Protein AF-A0A3A3GDN5-F1 (afdb_monomer)

Foldseek 3Di:
DDDDDDPPDDPADDPPRQDDPVLVVVLVVQVVVQVVCVVPPPVQQDDPPPPPDAPDPDLDPQWDWDADPVQRHIFIERAQQPDDQDADPPQQDFNGSQKGQGRHDPHHDGDDRGNVSRNFWYFYADNRRITGIWGQDSNRDTDDPDDHDPPTDRPRPDD

Structure (mmCIF, N/CA/C/O backbone):
data_AF-A0A3A3GDN5-F1
#
_entry.id   AF-A0A3A3GDN5-F1
#
loop_
_atom_site.group_PDB
_atom_site.id
_atom_site.type_symbol
_atom_site.label_atom_id
_atom_site.label_alt_id
_atom_site.label_comp_id
_atom_site.label_asym_id
_atom_site.label_entity_id
_atom_site.label_seq_id
_atom_site.pdbx_PDB_ins_code
_atom_site.Cartn_x
_atom_site.Cartn_y
_atom_site.Cartn_z
_atom_site.occupancy
_atom_site.B_iso_or_equiv
_atom_site.auth_seq_id
_atom_site.auth_comp_id
_atom_site.auth_asym_id
_atom_site.auth_atom_id
_atom_site.pdbx_PDB_model_num
ATOM 1 N N . MET A 1 1 ? 32.727 -39.863 -16.054 1.00 42.06 1 MET A N 1
ATOM 2 C CA . MET A 1 1 ? 32.814 -38.633 -15.237 1.00 42.06 1 MET A CA 1
ATOM 3 C C . MET A 1 1 ? 31.834 -37.628 -15.819 1.00 42.06 1 MET A C 1
ATOM 5 O O . MET A 1 1 ? 31.995 -37.264 -16.975 1.00 42.06 1 MET A O 1
ATOM 9 N N . GLY A 1 2 ? 30.766 -37.285 -15.096 1.00 47.28 2 GLY A N 1
ATOM 10 C CA . GLY A 1 2 ? 29.756 -36.340 -15.580 1.00 47.28 2 GLY A CA 1
ATOM 11 C C . GLY A 1 2 ? 30.240 -34.901 -15.423 1.00 47.28 2 GLY A C 1
ATOM 12 O O . GLY A 1 2 ? 30.711 -34.528 -14.351 1.00 47.28 2 GLY A O 1
ATOM 13 N N . VAL A 1 3 ? 30.143 -34.102 -16.485 1.00 49.56 3 VAL A N 1
ATOM 14 C CA . VAL A 1 3 ? 30.440 -32.667 -16.440 1.00 49.56 3 VAL A CA 1
ATOM 15 C C . VAL A 1 3 ? 29.299 -31.977 -15.697 1.00 49.56 3 VAL A C 1
ATOM 17 O O . VAL A 1 3 ? 28.183 -31.884 -16.204 1.00 49.56 3 VAL A O 1
ATOM 20 N N . VAL A 1 4 ? 29.568 -31.503 -14.482 1.00 50.31 4 VAL A N 1
ATOM 21 C CA . VAL A 1 4 ? 28.654 -30.614 -13.760 1.00 50.31 4 VAL A CA 1
ATOM 22 C C . VAL A 1 4 ? 28.759 -29.241 -14.413 1.00 50.31 4 VAL A C 1
ATOM 24 O O . VAL A 1 4 ? 29.726 -28.515 -14.197 1.00 50.31 4 VAL A O 1
ATOM 27 N N . VAL A 1 5 ? 27.784 -28.891 -15.251 1.00 55.06 5 VAL A N 1
ATOM 28 C CA . VAL A 1 5 ? 27.669 -27.533 -15.789 1.00 55.06 5 VAL A CA 1
ATOM 29 C C . VAL A 1 5 ? 27.069 -26.656 -14.686 1.00 55.06 5 VAL A C 1
ATOM 31 O O . VAL A 1 5 ? 25.936 -26.909 -14.269 1.00 55.06 5 VAL A O 1
ATOM 34 N N . PRO A 1 6 ? 27.785 -25.641 -14.169 1.00 53.75 6 PRO A N 1
ATOM 35 C CA . PRO A 1 6 ? 27.228 -24.769 -13.150 1.00 53.75 6 PRO A CA 1
ATOM 36 C C . PRO A 1 6 ? 26.080 -23.962 -13.761 1.00 53.75 6 PRO A C 1
ATOM 38 O O . PRO A 1 6 ? 26.285 -23.140 -14.657 1.00 53.75 6 PRO A O 1
ATOM 41 N N . PHE A 1 7 ? 24.861 -24.178 -13.263 1.00 55.00 7 PHE A N 1
ATOM 42 C CA . PHE A 1 7 ? 23.742 -23.279 -13.522 1.00 55.00 7 PHE A CA 1
ATOM 43 C C . PHE A 1 7 ? 24.113 -21.896 -12.973 1.00 55.00 7 PHE A C 1
ATOM 45 O O . PHE A 1 7 ? 24.039 -21.649 -11.768 1.00 55.00 7 PHE A O 1
ATOM 52 N N . LYS A 1 8 ? 24.529 -20.976 -13.851 1.00 54.09 8 LYS A N 1
ATOM 53 C CA . LYS A 1 8 ? 24.641 -19.557 -13.502 1.00 54.09 8 LYS A CA 1
ATOM 54 C C . LYS A 1 8 ? 23.233 -19.066 -13.171 1.00 54.09 8 LYS A C 1
ATOM 56 O O . LYS A 1 8 ? 22.447 -18.795 -14.076 1.00 54.09 8 LYS A O 1
ATOM 61 N N . ARG A 1 9 ? 22.898 -18.966 -11.880 1.00 54.69 9 ARG A N 1
ATOM 62 C CA . ARG A 1 9 ? 21.689 -18.260 -11.437 1.00 54.69 9 ARG A CA 1
ATOM 63 C C . ARG A 1 9 ? 21.770 -16.839 -11.992 1.00 54.69 9 ARG A C 1
ATOM 65 O O . ARG A 1 9 ? 22.658 -16.083 -11.601 1.00 54.69 9 ARG A O 1
ATOM 72 N N . LYS A 1 10 ? 20.880 -16.484 -12.924 1.00 60.03 10 LYS A N 1
ATOM 73 C CA . LYS A 1 10 ? 20.713 -15.088 -13.339 1.00 60.03 10 LYS A CA 1
ATOM 74 C C . LYS A 1 10 ? 20.305 -14.306 -12.092 1.00 60.03 10 LYS A C 1
ATOM 76 O O . LYS A 1 10 ? 19.308 -14.639 -11.457 1.00 60.03 10 LYS A O 1
ATOM 81 N N . LYS A 1 11 ? 21.126 -13.331 -11.699 1.00 68.06 11 LYS A N 1
ATOM 82 C CA . LYS A 1 11 ? 20.816 -12.423 -10.594 1.00 68.06 11 LYS A CA 1
ATOM 83 C C . LYS A 1 11 ? 19.553 -11.650 -10.977 1.00 68.06 11 LYS A C 1
ATOM 85 O O . LYS A 1 11 ? 19.490 -11.135 -12.092 1.00 68.06 11 LYS A O 1
ATOM 90 N N . SER A 1 12 ? 18.560 -11.602 -10.091 1.00 69.94 12 SER A N 1
ATOM 91 C CA . SER A 1 12 ? 17.383 -10.758 -10.310 1.00 69.94 12 SER A CA 1
ATOM 92 C C . SER A 1 12 ? 17.827 -9.301 -10.477 1.00 69.94 12 SER A C 1
ATOM 94 O O . SER A 1 12 ? 18.725 -8.874 -9.739 1.00 69.94 12 SER A O 1
ATOM 96 N N . PRO A 1 13 ? 17.239 -8.554 -11.426 1.00 80.44 13 PRO A N 1
ATOM 97 C CA . PRO A 1 13 ? 17.585 -7.155 -11.629 1.00 80.44 13 PRO A CA 1
ATOM 98 C C . PRO A 1 13 ? 17.272 -6.347 -10.364 1.00 80.44 13 PRO A C 1
ATOM 100 O O . PRO A 1 13 ? 16.235 -6.531 -9.722 1.00 80.44 13 PRO A O 1
ATOM 103 N N . GLY A 1 14 ? 18.206 -5.484 -9.975 1.00 84.88 14 GLY A N 1
ATOM 104 C CA . GLY A 1 14 ? 18.027 -4.539 -8.882 1.00 84.88 14 GLY A CA 1
ATOM 105 C C . GLY A 1 14 ? 17.252 -3.299 -9.325 1.00 84.88 14 GLY A C 1
ATOM 106 O O . GLY A 1 14 ? 17.025 -3.070 -10.507 1.00 84.88 14 GLY A O 1
ATOM 107 N N . ILE A 1 15 ? 16.898 -2.439 -8.367 1.00 87.81 15 ILE A N 1
ATOM 108 C CA . ILE A 1 15 ? 16.152 -1.195 -8.633 1.00 87.81 15 ILE A CA 1
ATOM 109 C C . ILE A 1 15 ? 16.857 -0.290 -9.665 1.00 87.81 15 ILE A C 1
ATOM 111 O O . ILE A 1 15 ? 16.205 0.283 -10.533 1.00 87.81 15 ILE A O 1
ATOM 115 N N . ARG A 1 16 ? 18.197 -0.223 -9.624 1.00 89.69 16 ARG A N 1
ATOM 116 C CA . ARG A 1 16 ? 19.023 0.565 -10.558 1.00 89.69 16 ARG A CA 1
ATOM 117 C C . ARG A 1 16 ? 19.077 -0.011 -11.972 1.00 89.69 16 ARG A C 1
ATOM 119 O O . ARG A 1 16 ? 19.400 0.720 -12.897 1.00 89.69 16 ARG A O 1
ATOM 126 N N . ASP A 1 17 ? 18.756 -1.293 -12.130 1.00 88.81 17 ASP A N 1
ATOM 127 C CA . ASP A 1 17 ? 18.704 -1.950 -13.438 1.00 88.81 17 ASP A CA 1
ATOM 128 C C . ASP A 1 17 ? 17.351 -1.714 -14.136 1.00 88.81 17 ASP A C 1
ATOM 130 O O . ASP A 1 17 ? 17.214 -1.993 -15.325 1.00 88.81 17 ASP A O 1
ATOM 134 N N . LEU A 1 18 ? 16.339 -1.239 -13.396 1.00 88.50 18 LEU A N 1
ATOM 135 C CA . LEU A 1 18 ? 14.938 -1.227 -13.829 1.00 88.50 18 LEU A CA 1
ATOM 136 C C . LEU A 1 18 ? 14.332 0.166 -13.983 1.00 88.50 18 LEU A C 1
ATOM 138 O O . LEU A 1 18 ? 13.365 0.321 -14.728 1.00 88.50 18 LEU A O 1
ATOM 142 N N . PHE A 1 19 ? 14.858 1.162 -13.274 1.00 92.31 19 PHE A N 1
ATOM 143 C CA . PHE A 1 19 ? 14.264 2.494 -13.208 1.00 92.31 19 PHE A CA 1
ATOM 144 C C . PHE A 1 19 ? 15.302 3.575 -13.505 1.00 92.31 19 PHE A C 1
ATOM 146 O O . PHE A 1 19 ? 16.498 3.387 -13.290 1.00 92.31 19 PHE A O 1
ATOM 153 N N . ASP A 1 20 ? 14.840 4.716 -14.011 1.00 92.94 20 ASP A N 1
ATOM 154 C CA . ASP A 1 20 ? 15.687 5.884 -14.232 1.00 92.94 20 ASP A CA 1
ATOM 155 C C . ASP A 1 20 ? 16.123 6.527 -12.901 1.00 92.94 20 ASP A C 1
ATOM 157 O O . ASP A 1 20 ? 15.513 6.309 -11.850 1.00 92.94 20 ASP A O 1
ATOM 161 N N . GLY A 1 21 ? 17.176 7.349 -12.954 1.00 92.38 21 GLY A N 1
ATOM 162 C CA . GLY A 1 21 ? 17.733 8.006 -11.769 1.00 92.38 21 GLY A CA 1
ATOM 163 C C . GLY A 1 21 ? 16.712 8.844 -10.995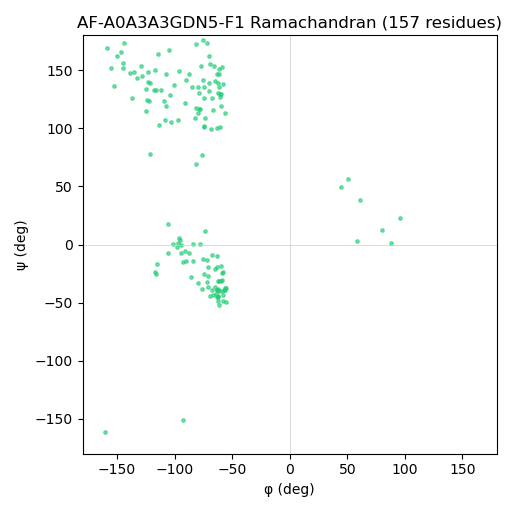 1.00 92.38 21 GLY A C 1
ATOM 164 O O . GLY A 1 21 ? 16.668 8.759 -9.775 1.00 92.38 21 GLY A O 1
ATOM 165 N N . ILE A 1 22 ? 15.816 9.560 -11.682 1.00 92.56 22 ILE A N 1
ATOM 166 C CA . ILE A 1 22 ? 14.818 10.427 -11.036 1.00 92.56 22 ILE A CA 1
ATOM 167 C C . ILE A 1 22 ? 13.810 9.584 -10.248 1.00 92.56 22 ILE A C 1
ATOM 169 O O . ILE A 1 22 ? 13.445 9.924 -9.121 1.00 92.56 22 ILE A O 1
ATOM 173 N N . SER A 1 23 ? 13.347 8.476 -10.828 1.00 92.00 23 SER A N 1
ATOM 174 C CA . SER A 1 23 ? 12.447 7.533 -10.155 1.00 92.00 23 SER A CA 1
ATOM 175 C C . SER A 1 23 ? 13.098 6.903 -8.922 1.00 92.00 23 SER A C 1
ATOM 177 O O . SER A 1 23 ? 12.438 6.718 -7.897 1.00 92.00 23 SER A O 1
ATOM 179 N N . ILE A 1 24 ? 14.392 6.595 -9.010 1.00 92.88 24 ILE A N 1
ATOM 180 C CA . ILE A 1 24 ? 15.169 6.031 -7.906 1.00 92.88 24 ILE A CA 1
ATOM 181 C C . ILE A 1 24 ? 15.369 7.060 -6.791 1.00 92.88 24 ILE A C 1
ATOM 183 O O . ILE A 1 24 ? 15.162 6.729 -5.624 1.00 92.88 24 ILE A O 1
ATOM 187 N N . ASP A 1 25 ? 15.705 8.300 -7.132 1.00 93.19 25 ASP A N 1
ATOM 188 C CA . ASP A 1 25 ? 15.903 9.372 -6.157 1.00 93.19 25 ASP A CA 1
ATOM 189 C C . ASP A 1 25 ? 14.608 9.655 -5.392 1.00 93.19 25 ASP A C 1
ATOM 191 O O . ASP A 1 25 ? 14.612 9.689 -4.164 1.00 93.19 25 ASP A O 1
ATOM 195 N N . LYS A 1 26 ? 13.469 9.739 -6.093 1.00 92.00 26 LYS A N 1
ATOM 196 C CA . LYS A 1 26 ? 12.146 9.874 -5.456 1.00 92.00 26 LYS A CA 1
ATOM 197 C C . LYS A 1 26 ? 11.828 8.712 -4.521 1.00 92.00 26 LYS A C 1
ATOM 199 O O . LYS A 1 26 ? 11.242 8.919 -3.461 1.00 92.00 26 LYS A O 1
ATOM 204 N N . TYR A 1 27 ? 12.187 7.491 -4.916 1.00 91.44 27 TYR A N 1
ATOM 205 C CA . TYR A 1 27 ? 12.029 6.319 -4.063 1.00 91.44 27 TYR A CA 1
ATOM 206 C C . TYR A 1 27 ? 12.857 6.461 -2.786 1.00 91.44 27 TYR A C 1
ATOM 208 O O . TYR A 1 27 ? 12.300 6.358 -1.700 1.00 91.44 27 TYR A O 1
ATOM 216 N N . TYR A 1 28 ? 14.153 6.756 -2.884 1.00 90.81 28 TYR A N 1
ATOM 217 C CA . TYR A 1 28 ? 14.992 6.898 -1.693 1.00 90.81 28 TYR A CA 1
ATOM 218 C C . TYR A 1 28 ? 14.559 8.066 -0.803 1.00 90.81 28 TYR A C 1
ATOM 220 O O . TYR A 1 28 ? 14.415 7.863 0.398 1.00 90.81 28 TYR A O 1
ATOM 228 N N . GLN A 1 29 ? 14.218 9.221 -1.378 1.00 90.31 29 GLN A N 1
ATOM 229 C CA . GLN A 1 29 ? 13.677 10.365 -0.634 1.00 90.31 29 GLN A CA 1
ATOM 230 C C . GLN A 1 29 ? 12.404 10.006 0.145 1.00 90.31 29 GLN A C 1
ATOM 232 O O . GLN A 1 29 ? 12.232 10.430 1.289 1.00 90.31 29 GLN A O 1
ATOM 237 N N . HIS A 1 30 ? 11.517 9.191 -0.438 1.00 88.44 30 HIS A N 1
ATOM 238 C CA . HIS A 1 30 ? 10.324 8.704 0.254 1.00 88.44 30 HIS A CA 1
ATOM 239 C C . HIS A 1 30 ? 10.669 7.840 1.473 1.00 88.44 30 HIS A C 1
ATOM 241 O O . HIS A 1 30 ? 9.999 7.934 2.495 1.00 88.44 30 HIS A O 1
ATOM 247 N N . PHE A 1 31 ? 11.699 6.996 1.399 1.00 85.69 31 PHE A N 1
ATOM 248 C CA . PHE A 1 31 ? 12.096 6.165 2.541 1.00 85.69 31 PHE A CA 1
ATOM 249 C C . PHE A 1 31 ? 12.927 6.930 3.576 1.00 85.69 31 PHE A C 1
ATOM 251 O O . PHE A 1 31 ? 12.773 6.679 4.765 1.00 85.69 31 PHE A O 1
ATOM 258 N N . GLU A 1 32 ? 13.753 7.890 3.163 1.00 86.25 32 GLU A N 1
ATOM 259 C CA . GLU A 1 32 ? 14.493 8.755 4.090 1.00 86.25 32 GLU A CA 1
ATOM 260 C C . GLU A 1 32 ? 13.543 9.588 4.952 1.00 86.25 32 GLU A C 1
ATOM 262 O O . GLU A 1 32 ? 13.632 9.560 6.178 1.00 86.25 32 GLU A O 1
ATOM 267 N N . SER A 1 33 ? 12.561 10.241 4.326 1.00 83.94 33 SER A N 1
ATOM 268 C CA . SER A 1 33 ? 11.523 10.987 5.050 1.00 83.94 33 SER A 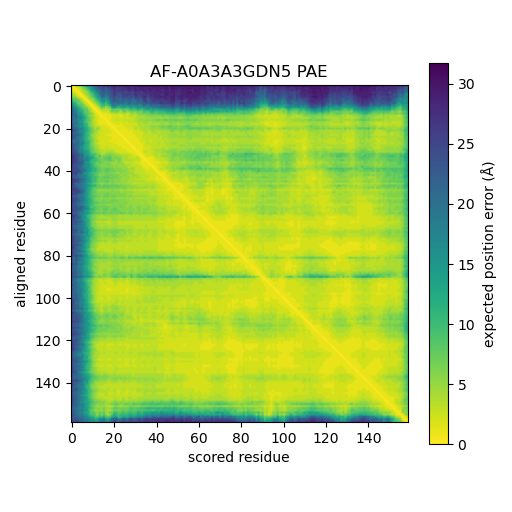CA 1
ATOM 269 C C . SER A 1 33 ? 10.625 10.080 5.904 1.00 83.94 33 SER A C 1
ATOM 271 O O . SER A 1 33 ? 9.986 10.540 6.849 1.00 83.94 33 SER A O 1
ATOM 273 N N . ALA A 1 34 ? 10.549 8.779 5.602 1.00 86.12 34 ALA A N 1
ATOM 274 C CA . ALA A 1 34 ? 9.746 7.857 6.397 1.00 86.12 34 ALA A CA 1
ATOM 275 C C . ALA A 1 34 ? 10.345 7.591 7.782 1.00 86.12 34 ALA A C 1
ATOM 277 O O . ALA A 1 34 ? 9.590 7.308 8.709 1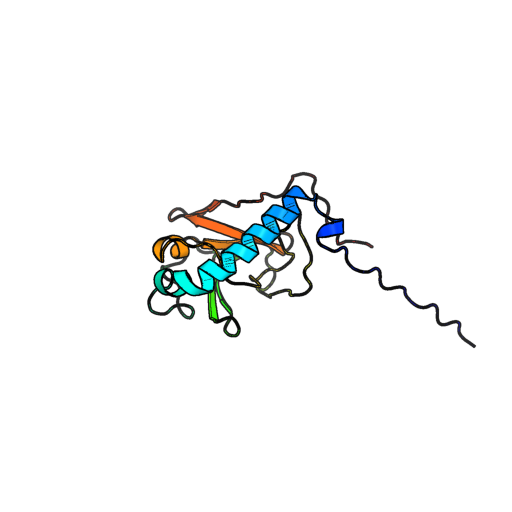.00 86.12 34 ALA A O 1
ATOM 278 N N . ASN A 1 35 ? 11.667 7.703 7.942 1.00 83.00 35 ASN A N 1
ATOM 279 C CA . ASN A 1 35 ? 12.301 7.589 9.257 1.00 83.00 35 ASN A CA 1
ATOM 280 C C . ASN A 1 35 ? 11.834 8.718 10.181 1.00 83.00 35 ASN A C 1
ATOM 282 O O . ASN A 1 35 ? 11.417 8.456 11.306 1.00 83.00 35 ASN A O 1
ATOM 286 N N . GLU A 1 36 ? 11.794 9.951 9.670 1.00 82.06 36 GLU A N 1
ATOM 287 C CA . GLU A 1 36 ? 11.269 11.101 10.411 1.00 82.06 36 GLU A CA 1
ATOM 288 C C . GLU A 1 36 ? 9.810 10.870 10.832 1.00 82.06 36 GLU A C 1
ATOM 290 O O . GLU A 1 36 ? 9.438 11.118 11.982 1.00 82.06 36 GLU A O 1
ATOM 295 N N . TRP A 1 37 ? 8.990 10.331 9.922 1.00 87.62 37 TRP A N 1
ATOM 296 C CA . TRP A 1 37 ? 7.606 9.966 10.219 1.00 87.62 37 TRP A CA 1
ATOM 297 C C . TRP A 1 37 ? 7.501 8.884 11.305 1.00 87.62 37 TRP A C 1
ATOM 299 O O . TRP A 1 37 ? 6.673 9.007 12.210 1.00 87.62 37 TRP A O 1
ATOM 309 N N . LEU A 1 38 ? 8.332 7.839 11.241 1.00 85.44 38 LEU A N 1
ATOM 310 C CA . LEU A 1 38 ? 8.336 6.751 12.222 1.00 85.44 38 LEU A CA 1
ATOM 311 C C . LEU A 1 38 ? 8.673 7.253 13.628 1.00 85.44 38 LEU A C 1
ATOM 313 O O . LEU A 1 38 ? 8.052 6.803 14.588 1.00 85.44 38 LEU A O 1
ATOM 317 N N . GLU A 1 39 ? 9.618 8.184 13.734 1.00 84.94 39 GLU A N 1
ATOM 318 C CA . GLU A 1 39 ? 10.086 8.732 15.008 1.00 84.94 39 GLU A CA 1
ATOM 319 C C . GLU A 1 39 ? 9.106 9.738 15.625 1.00 84.94 39 GLU A C 1
ATOM 321 O O . GLU A 1 39 ? 8.919 9.735 16.839 1.00 84.94 39 GLU A O 1
ATOM 326 N N . HIS A 1 40 ? 8.456 10.580 14.812 1.00 84.88 40 HIS A N 1
ATOM 327 C CA . HIS A 1 40 ? 7.722 11.746 15.329 1.00 84.88 40 HIS A CA 1
ATOM 328 C C . HIS A 1 40 ? 6.214 11.723 15.061 1.00 84.88 40 HIS A C 1
ATOM 330 O O . HIS A 1 40 ? 5.454 12.398 15.756 1.00 84.88 40 HIS A O 1
ATOM 336 N N . LYS A 1 41 ? 5.754 10.985 14.043 1.00 85.69 41 LYS A N 1
ATOM 337 C CA . LYS A 1 41 ? 4.354 11.014 13.585 1.00 85.69 41 LYS A CA 1
ATOM 338 C C . LYS A 1 41 ? 3.613 9.691 13.770 1.00 85.69 41 LYS A C 1
ATOM 340 O O . LYS A 1 41 ? 2.381 9.682 13.744 1.00 85.69 41 LYS A O 1
ATOM 345 N N . LYS A 1 42 ? 4.306 8.566 13.980 1.00 87.06 42 LYS A N 1
ATOM 346 C CA . LYS A 1 42 ? 3.640 7.260 14.107 1.00 87.06 42 LYS A CA 1
ATOM 347 C C . LYS A 1 42 ? 2.582 7.268 15.210 1.00 87.06 42 LYS A C 1
ATOM 349 O O . LYS A 1 42 ? 1.440 6.917 14.934 1.00 87.06 42 LYS A O 1
ATOM 354 N N . GLU A 1 43 ? 2.910 7.746 16.407 1.00 87.06 43 GLU A N 1
ATOM 355 C CA . GLU A 1 43 ? 1.979 7.747 17.545 1.00 87.06 43 GLU A CA 1
ATOM 356 C C . GLU A 1 43 ? 0.681 8.513 17.242 1.00 87.06 43 GLU A C 1
ATOM 358 O O . GLU A 1 43 ? -0.410 7.962 17.384 1.00 87.06 43 GLU A O 1
ATOM 363 N N . ILE A 1 44 ? 0.783 9.733 16.703 1.00 89.06 44 ILE A N 1
ATOM 364 C CA . ILE A 1 44 ? -0.377 10.588 16.384 1.00 89.06 44 ILE A CA 1
ATOM 365 C C . ILE A 1 44 ? -1.199 10.100 15.179 1.00 89.06 44 ILE A C 1
ATOM 367 O O . ILE A 1 44 ? -2.313 10.570 14.941 1.00 89.06 44 ILE A O 1
ATOM 371 N N . THR A 1 45 ? -0.664 9.158 14.399 1.00 90.12 45 THR A N 1
ATOM 372 C CA . THR A 1 45 ? -1.370 8.544 13.261 1.00 90.12 45 THR A CA 1
ATOM 373 C C . THR A 1 45 ? -1.996 7.200 13.608 1.00 90.12 45 THR A C 1
ATOM 375 O O . THR A 1 45 ? -2.638 6.588 12.751 1.00 90.12 45 THR A O 1
ATOM 378 N N . THR A 1 46 ? -1.810 6.712 14.835 1.00 91.00 46 THR A N 1
ATOM 379 C CA . THR A 1 46 ? -2.429 5.474 15.316 1.00 91.00 46 THR A CA 1
ATOM 380 C C . THR A 1 46 ? -3.702 5.763 16.103 1.00 91.00 46 THR A C 1
ATOM 382 O O . THR A 1 46 ? -3.854 6.810 16.724 1.00 91.00 46 THR A O 1
ATOM 385 N N . TYR A 1 47 ? -4.649 4.829 16.043 1.00 91.75 47 TYR A N 1
ATOM 386 C CA . TYR A 1 47 ? -5.903 4.876 16.791 1.00 91.75 47 TYR A CA 1
ATOM 387 C C . TYR A 1 47 ? -5.942 3.737 17.815 1.00 91.75 47 TYR A C 1
ATOM 389 O O . TYR A 1 47 ? -5.184 2.768 17.732 1.00 91.75 47 TYR A O 1
ATOM 397 N N . PHE A 1 48 ? -6.848 3.833 18.786 1.00 91.38 48 PHE A N 1
ATOM 398 C CA . PHE A 1 48 ? -6.986 2.823 19.832 1.00 91.38 48 PHE A CA 1
ATOM 399 C C . PHE A 1 48 ? -7.335 1.436 19.258 1.00 91.38 48 PHE A C 1
ATOM 401 O O . PHE A 1 48 ? -8.310 1.287 18.524 1.00 91.38 48 PHE A O 1
ATOM 408 N N . GLY A 1 49 ? -6.560 0.409 19.624 1.00 91.88 49 GLY A N 1
ATOM 409 C CA . GLY A 1 49 ? -6.730 -0.967 19.134 1.00 91.88 49 GLY A CA 1
ATOM 410 C C . GLY A 1 49 ? -5.977 -1.289 17.838 1.00 91.88 49 GLY A C 1
ATOM 411 O O . GLY A 1 49 ? -6.064 -2.416 17.349 1.00 91.88 49 GLY A O 1
ATOM 412 N N . TYR A 1 50 ? -5.231 -0.332 17.283 1.00 92.81 50 TYR A N 1
ATOM 413 C CA . TYR A 1 50 ? -4.278 -0.589 16.208 1.00 92.81 50 TYR A CA 1
ATOM 414 C C . TYR A 1 50 ? -3.063 -1.385 16.730 1.00 92.81 50 TYR A C 1
ATOM 416 O O . TYR A 1 50 ? -2.567 -1.056 17.808 1.00 92.81 50 TYR A O 1
ATOM 424 N N . PRO A 1 51 ? -2.540 -2.383 15.987 1.00 95.38 51 PRO A N 1
ATOM 425 C CA . PRO A 1 51 ? -2.964 -2.843 14.657 1.00 95.38 51 PRO A CA 1
ATOM 426 C C . PRO A 1 51 ? -4.007 -3.968 14.650 1.00 95.38 51 PRO A C 1
ATOM 428 O O . PRO A 1 51 ? -4.480 -4.354 13.584 1.00 95.38 51 PRO A O 1
ATOM 431 N N . GLU A 1 52 ? -4.368 -4.513 15.809 1.00 96.06 52 GLU A N 1
ATOM 432 C CA . GLU A 1 52 ? -5.182 -5.731 15.924 1.00 96.06 52 GLU A CA 1
ATOM 433 C C . GLU A 1 52 ? -6.583 -5.595 15.315 1.00 96.06 52 GLU A C 1
ATOM 435 O O . GLU A 1 52 ? -7.144 -6.575 14.821 1.00 96.06 52 GLU A O 1
ATOM 440 N N . LYS A 1 53 ? -7.157 -4.386 15.342 1.00 95.38 53 LYS A N 1
ATOM 441 C CA . LYS A 1 53 ? -8.523 -4.120 14.878 1.00 95.38 53 LYS A CA 1
ATOM 442 C C . LYS A 1 53 ? -8.549 -3.052 13.785 1.00 95.38 53 LYS A C 1
ATOM 444 O O . LYS A 1 53 ? -7.842 -2.047 13.908 1.00 95.38 53 LYS A O 1
ATOM 449 N N . PRO A 1 54 ? -9.389 -3.213 12.746 1.00 95.38 54 PRO A N 1
ATOM 450 C CA . PRO A 1 54 ? -9.598 -2.162 11.762 1.00 95.38 54 PRO A CA 1
ATOM 451 C C . PRO A 1 54 ? -10.284 -0.943 12.403 1.00 95.38 54 PRO A C 1
ATOM 453 O O . PRO A 1 54 ? -11.035 -1.103 13.370 1.00 95.38 54 PRO A O 1
ATOM 456 N N . PRO A 1 55 ? -10.083 0.270 11.859 1.00 92.94 55 PRO A N 1
ATOM 457 C CA . PRO A 1 55 ? -10.661 1.485 12.434 1.00 92.94 55 PRO A CA 1
ATOM 458 C C . PRO A 1 55 ? -12.164 1.614 12.159 1.00 92.94 55 PRO A C 1
ATOM 460 O O . PRO A 1 55 ? -12.878 2.294 12.890 1.00 92.94 55 PRO A O 1
ATOM 463 N N . ILE A 1 56 ? -12.639 0.982 11.085 1.00 93.00 56 ILE A N 1
ATOM 464 C CA . ILE A 1 56 ? -14.024 1.018 10.609 1.00 93.00 56 ILE A CA 1
ATOM 465 C C . ILE A 1 56 ? -14.410 -0.345 10.024 1.00 93.00 56 ILE A C 1
ATOM 467 O O . ILE A 1 56 ? -13.562 -1.218 9.855 1.00 93.00 56 ILE A O 1
ATOM 471 N N . ALA A 1 57 ? -15.684 -0.529 9.675 1.00 94.62 57 ALA A N 1
ATOM 472 C CA . ALA A 1 57 ? -16.094 -1.622 8.794 1.00 94.62 57 ALA A CA 1
ATOM 473 C C . ALA A 1 57 ? -15.411 -1.487 7.415 1.00 94.62 57 ALA A C 1
ATOM 475 O O . ALA A 1 57 ? -15.121 -0.366 6.992 1.00 94.62 57 ALA A O 1
ATOM 476 N N . PRO A 1 58 ? -15.157 -2.592 6.693 1.00 94.12 58 PRO A N 1
ATOM 477 C CA . PRO A 1 58 ? -14.455 -2.524 5.418 1.00 94.12 58 PRO A CA 1
ATOM 478 C C . PRO A 1 58 ? -15.229 -1.652 4.409 1.00 94.12 58 PRO A C 1
ATOM 480 O O . PRO A 1 58 ? -16.416 -1.911 4.186 1.00 94.12 58 PRO A O 1
ATOM 483 N N . PRO A 1 59 ? -14.582 -0.666 3.750 1.00 92.69 59 PRO A N 1
ATOM 484 C CA . PRO A 1 59 ? -15.236 0.169 2.736 1.00 92.69 59 PRO A CA 1
ATOM 485 C C . PRO A 1 59 ? -15.820 -0.628 1.560 1.00 92.69 59 PRO A C 1
ATOM 487 O O . PRO A 1 59 ? -16.750 -0.182 0.890 1.00 92.69 59 PRO A O 1
ATOM 490 N N . ARG A 1 60 ? -15.292 -1.834 1.312 1.00 94.06 60 ARG A N 1
ATOM 491 C CA . ARG A 1 60 ? -15.810 -2.800 0.338 1.00 94.06 60 ARG A CA 1
ATOM 492 C C . ARG A 1 60 ? -15.849 -4.203 0.932 1.00 94.06 60 ARG A C 1
ATOM 494 O O . ARG A 1 60 ? -14.965 -4.588 1.685 1.00 94.06 60 ARG A O 1
ATOM 501 N N . LYS A 1 61 ? -16.816 -5.019 0.506 1.00 94.94 61 LYS A N 1
ATOM 502 C CA . LYS A 1 61 ? -16.998 -6.401 1.000 1.00 94.94 61 LYS A CA 1
ATOM 503 C C . LYS A 1 61 ? -15.835 -7.353 0.688 1.00 94.94 61 LYS A C 1
ATOM 505 O O . LYS A 1 61 ? -15.741 -8.402 1.308 1.00 94.94 61 LYS A O 1
ATOM 510 N N . ASP A 1 62 ? -14.998 -7.020 -0.289 1.00 95.19 62 ASP A N 1
ATOM 511 C CA . ASP A 1 62 ? -13.853 -7.818 -0.737 1.00 95.19 62 ASP A CA 1
ATOM 512 C C . ASP A 1 62 ? -12.518 -7.393 -0.099 1.00 95.19 62 ASP A C 1
ATOM 514 O O . ASP A 1 62 ? -11.463 -7.925 -0.452 1.00 95.19 62 ASP A O 1
ATOM 518 N N . MET A 1 63 ? -12.550 -6.449 0.846 1.00 96.38 63 MET A N 1
ATOM 519 C CA . MET A 1 63 ? -11.370 -6.016 1.591 1.00 96.38 63 MET A CA 1
ATOM 520 C C . MET A 1 63 ? -11.178 -6.843 2.860 1.00 96.38 63 MET A C 1
ATOM 522 O O . MET A 1 63 ? -12.133 -7.174 3.558 1.00 96.38 63 MET A O 1
ATOM 526 N N . ASN A 1 64 ? -9.919 -7.140 3.175 1.00 96.12 64 ASN A N 1
ATOM 527 C CA . ASN A 1 64 ? -9.533 -7.900 4.361 1.00 96.12 64 ASN A CA 1
ATOM 528 C C . ASN A 1 64 ? -8.587 -7.070 5.225 1.00 96.12 64 ASN A C 1
ATOM 530 O O . ASN A 1 64 ? -7.705 -6.399 4.692 1.00 96.12 64 ASN A O 1
ATOM 534 N N . TRP A 1 65 ? -8.760 -7.111 6.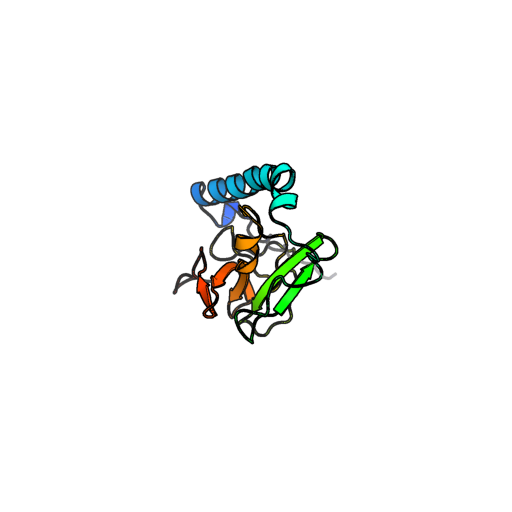545 1.00 97.06 65 TRP A N 1
ATOM 535 C CA . TRP A 1 65 ? -7.815 -6.487 7.468 1.00 97.06 65 TRP A CA 1
ATOM 536 C C . TRP A 1 65 ? -6.601 -7.403 7.619 1.00 97.06 65 TRP A C 1
ATOM 538 O O . TRP A 1 65 ? -6.736 -8.546 8.055 1.00 97.06 65 TRP A O 1
ATOM 548 N N . TYR A 1 66 ? -5.432 -6.923 7.208 1.00 97.25 66 TYR A N 1
ATOM 549 C CA . TYR A 1 66 ? -4.162 -7.624 7.359 1.00 97.25 66 TYR A CA 1
ATOM 550 C C . TYR A 1 66 ? -3.402 -7.047 8.545 1.00 97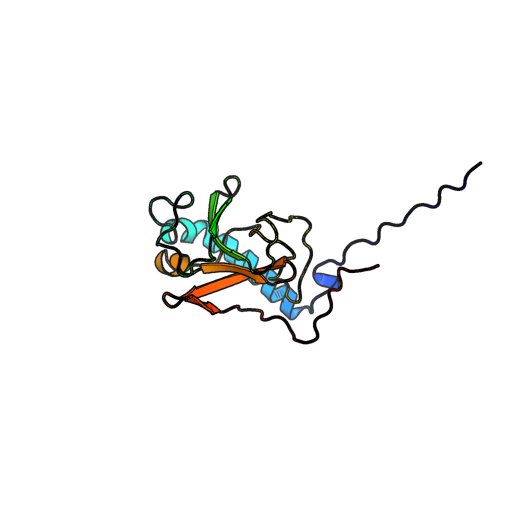.25 66 TYR A C 1
ATOM 552 O O . TYR A 1 66 ? -3.328 -5.828 8.684 1.00 97.25 66 TYR A O 1
ATOM 560 N N . VAL A 1 67 ? -2.808 -7.924 9.353 1.00 96.94 67 VAL A N 1
ATOM 561 C CA . VAL A 1 67 ? -1.956 -7.558 10.486 1.00 96.94 67 VAL A CA 1
ATOM 562 C C . VAL A 1 67 ? -0.598 -8.224 10.310 1.00 96.94 67 VAL A C 1
ATOM 564 O O . VAL A 1 67 ? -0.519 -9.446 10.186 1.00 96.94 67 VAL A O 1
ATOM 567 N N . ASP A 1 68 ? 0.462 -7.422 10.320 1.00 95.19 68 ASP A N 1
ATOM 568 C CA . ASP A 1 68 ? 1.836 -7.894 10.477 1.00 95.19 68 ASP A CA 1
ATOM 569 C C . ASP A 1 68 ? 2.221 -7.735 11.950 1.00 95.19 68 ASP A C 1
ATOM 571 O O . ASP A 1 68 ? 2.408 -6.620 12.445 1.00 95.19 68 ASP A O 1
ATOM 575 N N . VAL A 1 69 ? 2.296 -8.862 12.657 1.00 92.69 69 VAL A N 1
ATOM 576 C CA . VAL A 1 69 ? 2.616 -8.895 14.090 1.00 92.69 69 VAL A CA 1
ATOM 577 C C . VAL A 1 69 ? 4.085 -8.548 14.334 1.00 92.69 69 VAL A C 1
ATOM 579 O O . VAL A 1 69 ? 4.391 -7.858 15.301 1.00 92.69 69 VAL A O 1
ATOM 582 N N . GLU A 1 70 ? 4.993 -8.972 13.451 1.00 90.88 70 GLU A N 1
ATOM 583 C CA . GLU A 1 70 ? 6.434 -8.734 13.611 1.00 90.88 70 GLU A CA 1
ATOM 584 C C . GLU A 1 70 ? 6.770 -7.248 13.475 1.00 90.88 70 GLU A C 1
ATOM 586 O O . GLU A 1 70 ? 7.596 -6.716 14.214 1.00 90.88 70 GLU A O 1
ATOM 591 N N . ARG A 1 71 ? 6.110 -6.567 12.534 1.00 90.00 71 ARG A N 1
ATOM 592 C CA . ARG A 1 71 ? 6.316 -5.136 12.261 1.00 90.00 71 ARG A CA 1
ATOM 593 C C . ARG A 1 71 ? 5.298 -4.231 12.954 1.00 90.00 71 ARG A C 1
ATOM 595 O O . ARG A 1 71 ? 5.366 -3.013 12.794 1.00 90.00 71 ARG A O 1
ATOM 602 N N . ASN A 1 72 ? 4.382 -4.815 13.727 1.00 92.75 72 ASN A N 1
ATOM 603 C CA . ASN A 1 72 ? 3.355 -4.136 14.511 1.00 92.75 72 ASN A CA 1
ATOM 604 C C . ASN A 1 72 ? 2.545 -3.108 13.698 1.00 92.75 72 ASN A C 1
ATOM 606 O O . ASN A 1 72 ? 2.494 -1.919 14.033 1.00 92.75 72 ASN A O 1
ATOM 610 N N . PHE A 1 73 ? 1.935 -3.559 12.599 1.00 94.56 73 PHE A N 1
ATOM 611 C CA . PHE A 1 73 ? 1.072 -2.708 11.784 1.00 94.56 73 PHE A CA 1
ATOM 612 C C . PHE A 1 73 ? -0.117 -3.459 11.188 1.00 94.56 73 PHE A C 1
ATOM 614 O O . PHE A 1 73 ? -0.096 -4.677 11.020 1.00 94.56 73 PHE A O 1
ATOM 621 N N . GLY A 1 74 ? -1.164 -2.703 10.866 1.00 95.75 74 GLY A N 1
ATOM 622 C CA . GLY A 1 74 ? -2.392 -3.215 10.281 1.00 95.75 74 GLY A CA 1
ATOM 623 C C . GLY A 1 74 ? -2.816 -2.365 9.094 1.00 95.75 74 GLY A C 1
ATOM 624 O O . GLY A 1 74 ? -2.627 -1.147 9.087 1.00 95.75 74 GLY A O 1
ATOM 625 N N . VAL A 1 75 ? -3.358 -2.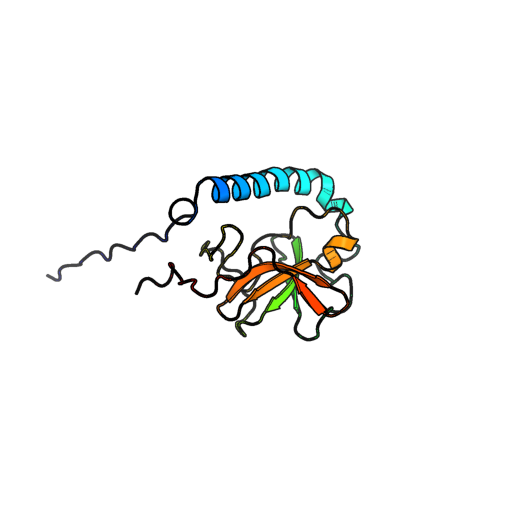992 8.056 1.00 97.00 75 VAL A N 1
ATOM 626 C CA . VAL A 1 75 ? -3.887 -2.255 6.909 1.00 97.00 75 VAL A CA 1
ATOM 627 C C . VAL A 1 75 ? -4.950 -3.049 6.175 1.00 97.00 75 VAL A C 1
ATOM 629 O O . VAL A 1 75 ? -4.936 -4.281 6.135 1.00 97.00 75 VAL A O 1
ATOM 632 N N . TRP A 1 76 ? -5.865 -2.328 5.540 1.00 97.56 76 TRP A N 1
ATOM 633 C CA . TRP A 1 76 ? -6.783 -2.937 4.601 1.00 97.56 76 TRP A CA 1
ATOM 634 C C . TRP A 1 76 ? -6.051 -3.488 3.384 1.00 97.56 76 TRP A C 1
ATOM 636 O O . TRP A 1 76 ? -5.159 -2.845 2.838 1.00 97.56 76 TRP A O 1
ATOM 646 N N . VAL A 1 77 ? -6.476 -4.653 2.909 1.00 97.88 77 VAL A N 1
ATOM 647 C CA . VAL A 1 77 ? -5.982 -5.246 1.671 1.00 97.88 77 VAL A CA 1
ATOM 648 C C . VAL A 1 77 ? -7.137 -5.479 0.713 1.00 97.88 77 VAL A C 1
ATOM 650 O O . VAL A 1 77 ? -8.084 -6.198 1.034 1.00 97.88 77 VAL A O 1
ATOM 653 N N . LEU A 1 78 ? -7.028 -4.904 -0.483 1.00 97.69 78 LEU A N 1
ATOM 654 C CA . LEU A 1 78 ? -7.895 -5.196 -1.619 1.00 97.69 78 LEU A CA 1
ATOM 655 C C . LEU A 1 78 ? -7.126 -6.093 -2.589 1.00 97.69 78 LEU A C 1
ATOM 657 O O . LEU A 1 78 ? -6.234 -5.622 -3.293 1.00 97.69 78 LEU A O 1
ATOM 661 N N . ASN A 1 79 ? -7.456 -7.385 -2.627 1.00 97.38 79 ASN A N 1
ATOM 662 C CA . ASN A 1 79 ? -6.698 -8.363 -3.403 1.00 97.38 79 ASN A CA 1
ATOM 663 C C . ASN A 1 79 ? -7.489 -8.949 -4.575 1.00 97.38 79 ASN A C 1
ATOM 665 O O . ASN A 1 79 ? -8.293 -9.864 -4.408 1.00 97.38 79 ASN A O 1
ATOM 669 N N . THR A 1 80 ? -7.191 -8.476 -5.787 1.00 96.12 80 THR A N 1
ATOM 670 C CA . THR A 1 80 ? -7.857 -8.944 -7.014 1.00 96.12 80 THR A CA 1
ATOM 671 C C . THR A 1 80 ? -7.195 -10.173 -7.653 1.00 96.12 80 THR A C 1
ATOM 673 O O . THR A 1 80 ? -7.767 -10.770 -8.565 1.00 96.12 80 THR A O 1
ATOM 676 N N . SER A 1 81 ? -6.029 -10.612 -7.160 1.00 94.81 81 SER A N 1
ATOM 677 C CA . SER A 1 81 ? -5.281 -11.756 -7.714 1.00 94.81 81 SER A CA 1
ATOM 678 C C . SER A 1 81 ? -5.856 -13.132 -7.370 1.00 94.81 81 SER A C 1
ATOM 680 O O . SER A 1 81 ? -5.409 -14.135 -7.926 1.00 94.81 81 SER A O 1
ATOM 682 N N . LYS A 1 82 ? -6.800 -13.207 -6.419 1.00 90.81 82 LYS A N 1
ATOM 683 C CA . LYS A 1 82 ? -7.324 -14.454 -5.817 1.00 90.81 82 LYS A CA 1
ATOM 684 C C . LYS A 1 82 ? -6.269 -15.344 -5.134 1.00 90.81 82 LYS A C 1
ATOM 686 O O . LYS A 1 82 ? -6.605 -16.425 -4.657 1.00 90.81 82 LYS A O 1
ATOM 691 N N . LYS A 1 83 ? -5.004 -14.918 -5.069 1.00 94.12 83 LYS A N 1
ATOM 692 C CA . LYS A 1 83 ? -3.929 -15.606 -4.340 1.00 94.12 83 LYS A CA 1
ATOM 693 C C . LYS A 1 83 ? -4.057 -15.338 -2.832 1.00 94.12 83 LYS A C 1
ATOM 695 O O . LYS A 1 83 ? -4.571 -14.280 -2.463 1.00 94.12 83 LYS A O 1
ATOM 700 N N . PRO A 1 84 ? -3.563 -16.232 -1.959 1.00 95.06 84 PRO A N 1
ATOM 701 C CA . PRO A 1 84 ? -3.519 -15.975 -0.519 1.00 95.06 84 PRO A CA 1
ATOM 702 C C . PRO A 1 84 ? -2.689 -14.724 -0.197 1.00 95.06 84 PRO A C 1
ATOM 704 O O . PRO A 1 84 ? -1.783 -14.365 -0.953 1.00 95.06 84 PRO A O 1
ATOM 707 N N . LEU A 1 85 ? -3.001 -14.067 0.922 1.00 95.19 85 LEU A N 1
ATOM 708 C CA . LEU A 1 85 ? -2.252 -12.916 1.434 1.00 95.19 85 LEU A CA 1
ATOM 709 C C . LEU A 1 85 ? -0.935 -13.397 2.048 1.00 95.19 85 LEU A C 1
ATOM 711 O O . LEU A 1 85 ? -0.921 -13.935 3.150 1.00 95.19 85 LEU A O 1
ATOM 715 N N . ILE A 1 86 ? 0.160 -13.241 1.307 1.00 93.56 86 ILE A N 1
ATOM 716 C CA . ILE A 1 86 ? 1.500 -13.668 1.706 1.00 93.56 86 ILE A CA 1
ATOM 717 C C . ILE A 1 86 ? 2.477 -12.553 1.341 1.00 93.56 86 ILE A C 1
ATOM 719 O O . ILE A 1 86 ? 2.527 -12.099 0.193 1.00 93.56 86 ILE A O 1
ATOM 723 N N . ALA A 1 87 ? 3.254 -12.119 2.330 1.00 92.25 87 ALA A N 1
ATOM 724 C CA . ALA A 1 87 ? 4.308 -11.140 2.140 1.00 92.25 87 ALA A CA 1
ATOM 725 C C . ALA A 1 87 ? 5.498 -11.801 1.426 1.00 92.25 87 ALA A C 1
ATOM 727 O O . ALA A 1 87 ? 6.009 -12.834 1.856 1.00 92.25 87 ALA A O 1
ATOM 728 N N . ASN A 1 88 ? 5.939 -11.218 0.313 1.00 90.44 88 ASN A N 1
ATOM 729 C CA . ASN A 1 88 ? 7.102 -11.677 -0.440 1.00 90.44 88 ASN A CA 1
ATOM 730 C C . ASN A 1 88 ? 8.266 -10.695 -0.273 1.00 90.44 88 ASN A C 1
ATOM 732 O O . ASN A 1 88 ? 8.284 -9.619 -0.872 1.00 90.44 88 ASN A O 1
ATOM 736 N N . HIS A 1 89 ? 9.275 -11.108 0.492 1.00 85.81 89 HIS A N 1
ATOM 737 C CA . HIS A 1 89 ? 10.461 -10.299 0.782 1.00 85.81 89 HIS A CA 1
ATOM 738 C C . HIS A 1 89 ? 11.555 -10.379 -0.293 1.00 85.81 89 HIS A C 1
ATOM 740 O O . HIS A 1 89 ? 12.568 -9.697 -0.178 1.00 85.81 89 HIS A O 1
ATOM 746 N N . ASN A 1 90 ? 11.352 -11.135 -1.379 1.00 83.75 90 ASN A N 1
ATOM 747 C CA . ASN A 1 90 ? 12.344 -11.290 -2.452 1.00 83.75 90 ASN A CA 1
ATOM 748 C C . ASN A 1 90 ? 12.487 -10.053 -3.369 1.00 83.75 90 ASN A C 1
ATOM 750 O O . ASN A 1 90 ? 13.111 -10.158 -4.422 1.00 83.75 90 ASN A O 1
ATOM 754 N N . LEU A 1 91 ? 11.903 -8.903 -2.995 1.00 79.31 91 LEU A N 1
ATOM 755 C CA . LEU A 1 91 ? 11.998 -7.609 -3.691 1.00 79.31 91 LEU A CA 1
ATOM 756 C C . LEU A 1 91 ? 11.824 -7.711 -5.216 1.00 79.31 91 LEU A C 1
ATOM 758 O O . LEU A 1 91 ? 12.615 -7.179 -5.984 1.00 79.31 91 LEU A O 1
ATOM 762 N N . VAL A 1 92 ? 10.777 -8.404 -5.663 1.00 90.25 92 VAL A N 1
ATOM 763 C CA . VAL A 1 92 ? 10.436 -8.492 -7.089 1.00 90.25 92 VAL A CA 1
ATOM 764 C C . VAL A 1 92 ? 9.670 -7.232 -7.493 1.00 90.25 92 VAL A C 1
ATOM 766 O O . VAL A 1 92 ? 8.592 -6.970 -6.952 1.00 90.25 92 VAL A O 1
ATOM 769 N N . TRP A 1 93 ? 10.224 -6.449 -8.417 1.00 91.12 93 TRP A N 1
ATOM 770 C CA . TRP A 1 93 ? 9.744 -5.105 -8.758 1.00 91.12 93 TRP A CA 1
ATOM 771 C C . TRP A 1 93 ? 8.653 -5.120 -9.837 1.00 91.12 93 TRP A C 1
ATOM 773 O O . TRP A 1 93 ? 8.639 -5.972 -10.724 1.00 91.12 93 TRP A O 1
ATOM 783 N N . GLY A 1 94 ? 7.714 -4.175 -9.742 1.00 94.19 94 GLY A N 1
ATOM 784 C CA . GLY A 1 94 ? 6.708 -3.912 -10.775 1.00 94.19 94 GLY A CA 1
ATOM 785 C C . GLY A 1 94 ? 7.147 -2.827 -11.763 1.00 94.19 94 GLY A C 1
ATOM 786 O O . GLY A 1 94 ? 8.329 -2.611 -11.998 1.00 94.19 94 GLY A O 1
ATOM 787 N N . TRP A 1 95 ? 6.185 -2.101 -12.329 1.00 94.56 95 TRP A N 1
ATOM 788 C CA . TRP A 1 95 ? 6.423 -0.972 -13.246 1.00 94.56 95 TRP A CA 1
ATOM 789 C C . TRP A 1 95 ? 6.829 0.337 -12.555 1.00 94.56 95 TRP A C 1
ATOM 791 O O . TRP A 1 95 ? 7.016 1.350 -13.220 1.00 94.56 95 TRP A O 1
ATOM 801 N N . SER A 1 96 ? 6.939 0.336 -11.230 1.00 94.62 96 SER A N 1
ATOM 802 C CA . SER A 1 96 ? 7.383 1.476 -10.431 1.00 94.62 96 SER A CA 1
ATOM 803 C C . SER A 1 96 ? 8.194 0.972 -9.234 1.00 94.62 96 SER A C 1
ATOM 805 O O . SER A 1 96 ? 7.927 -0.132 -8.737 1.00 94.62 96 SER A O 1
ATOM 807 N N . PRO A 1 97 ? 9.145 1.774 -8.721 1.00 93.00 97 PRO A N 1
ATOM 808 C CA . PRO A 1 97 ? 9.902 1.434 -7.523 1.00 93.00 97 PRO A CA 1
ATOM 809 C C . PRO A 1 97 ? 9.023 1.325 -6.264 1.00 93.00 97 PRO A C 1
ATOM 811 O O . PRO A 1 97 ? 9.464 0.781 -5.257 1.00 93.00 97 PRO A O 1
ATOM 814 N N . PHE A 1 98 ? 7.754 1.731 -6.311 1.00 93.56 98 PHE A N 1
ATOM 815 C CA . PHE A 1 98 ? 6.789 1.568 -5.214 1.00 93.56 98 PHE A CA 1
ATOM 816 C C . PHE A 1 98 ? 5.916 0.312 -5.330 1.00 93.56 98 PHE A C 1
ATOM 818 O O . PHE A 1 98 ? 5.025 0.095 -4.513 1.00 93.56 98 PHE A O 1
ATOM 825 N N . ILE A 1 99 ? 6.159 -0.527 -6.340 1.00 95.25 99 ILE A N 1
ATOM 826 C CA . ILE A 1 99 ? 5.331 -1.699 -6.633 1.00 95.25 99 ILE A CA 1
ATOM 827 C C . ILE A 1 99 ? 6.143 -2.970 -6.448 1.00 95.25 99 ILE A C 1
ATOM 829 O O . ILE A 1 99 ? 7.274 -3.087 -6.934 1.00 95.25 99 ILE A O 1
ATOM 833 N N . ARG A 1 100 ? 5.557 -3.943 -5.750 1.00 93.81 100 ARG A N 1
ATOM 834 C CA . ARG A 1 100 ? 6.186 -5.236 -5.457 1.00 93.81 100 ARG A CA 1
ATOM 835 C C . ARG A 1 100 ? 5.282 -6.389 -5.856 1.00 93.81 100 ARG A C 1
ATOM 837 O O . ARG A 1 100 ? 4.072 -6.311 -5.678 1.00 93.81 100 ARG A O 1
ATOM 844 N N . LYS A 1 101 ? 5.862 -7.493 -6.328 1.00 94.38 101 LYS A N 1
ATOM 845 C CA . LYS A 1 101 ? 5.145 -8.761 -6.545 1.00 94.38 101 LYS A CA 1
ATOM 846 C C . LYS A 1 101 ? 4.909 -9.463 -5.205 1.00 94.38 101 LYS A C 1
ATOM 848 O O . LYS A 1 101 ? 5.638 -10.382 -4.826 1.00 94.38 101 LYS A O 1
ATOM 853 N N . THR A 1 102 ? 3.923 -8.967 -4.469 1.00 95.81 102 THR A N 1
ATOM 854 C CA . THR A 1 102 ? 3.526 -9.427 -3.137 1.00 95.81 102 THR A CA 1
ATOM 855 C C . THR A 1 102 ? 2.043 -9.146 -2.913 1.00 95.81 102 THR A C 1
ATOM 857 O O . THR A 1 102 ? 1.535 -8.074 -3.251 1.00 95.81 102 THR A O 1
ATOM 860 N N . THR A 1 103 ? 1.337 -10.118 -2.341 1.00 96.44 103 THR A N 1
ATOM 861 C CA . THR A 1 103 ? -0.109 -10.023 -2.097 1.00 96.44 103 THR A CA 1
ATOM 862 C C . THR A 1 103 ? -0.432 -9.474 -0.710 1.00 96.44 103 THR A C 1
ATOM 864 O O . THR A 1 103 ? -1.550 -9.024 -0.485 1.00 96.44 103 THR A O 1
ATOM 867 N N . ALA A 1 104 ? 0.543 -9.448 0.197 1.00 96.44 104 ALA A N 1
ATOM 868 C CA . ALA A 1 104 ? 0.477 -8.713 1.454 1.00 96.44 104 ALA A CA 1
ATOM 869 C C . ALA A 1 104 ? 1.566 -7.624 1.494 1.00 96.44 104 ALA A C 1
ATOM 871 O O . ALA A 1 104 ? 2.618 -7.793 0.861 1.00 96.44 104 ALA A O 1
ATOM 872 N N . PRO A 1 105 ? 1.332 -6.511 2.205 1.00 95.38 105 PRO A N 1
ATOM 873 C CA . PRO A 1 105 ? 2.334 -5.467 2.382 1.00 95.38 105 PRO A CA 1
ATOM 874 C C . PRO A 1 105 ? 3.548 -5.999 3.153 1.00 95.38 105 PRO A C 1
ATOM 876 O O . PRO A 1 105 ? 3.421 -6.851 4.028 1.00 95.38 105 PRO A O 1
ATOM 879 N N . VAL A 1 106 ? 4.733 -5.479 2.827 1.00 92.00 106 VAL A N 1
ATOM 880 C CA . VAL A 1 106 ? 6.012 -5.860 3.466 1.00 92.00 106 VAL A CA 1
ATOM 881 C C . VAL A 1 106 ? 6.543 -4.799 4.436 1.00 92.00 106 VAL A C 1
ATOM 883 O O . VAL A 1 106 ? 7.547 -5.022 5.107 1.00 92.00 106 VAL A O 1
ATOM 886 N N . HIS A 1 107 ? 5.898 -3.637 4.481 1.00 90.69 107 HIS A N 1
ATOM 887 C CA . HIS A 1 107 ? 6.176 -2.522 5.381 1.00 90.69 107 HIS A CA 1
ATOM 888 C C . HIS A 1 107 ? 4.853 -1.829 5.715 1.00 90.69 107 HIS A C 1
ATOM 890 O O . HIS A 1 107 ? 3.871 -2.078 5.031 1.00 90.69 107 HIS A O 1
ATOM 896 N N . GLU A 1 108 ? 4.821 -0.980 6.739 1.00 92.06 108 GLU A N 1
ATOM 897 C CA . GLU A 1 108 ? 3.644 -0.180 7.102 1.00 92.06 108 GLU A CA 1
ATOM 898 C C . GLU A 1 108 ? 3.365 0.918 6.047 1.00 92.06 108 GLU A C 1
ATOM 900 O O . GLU A 1 108 ? 4.306 1.330 5.354 1.00 92.06 108 GLU A O 1
ATOM 905 N N . PRO A 1 109 ? 2.120 1.424 5.887 1.00 90.44 109 PRO A N 1
ATOM 906 C CA . PRO A 1 109 ? 1.904 2.692 5.193 1.00 90.44 109 PRO A CA 1
ATOM 907 C C . PRO A 1 109 ? 2.638 3.839 5.897 1.00 90.44 109 PRO A C 1
ATOM 909 O O . PRO A 1 109 ? 2.504 4.035 7.103 1.00 90.44 109 PRO A O 1
ATOM 912 N N . LEU A 1 110 ? 3.398 4.604 5.121 1.00 90.00 110 LEU A N 1
ATOM 913 C CA . LEU A 1 110 ? 4.241 5.701 5.598 1.00 90.00 110 LEU A CA 1
ATOM 914 C C . LEU A 1 110 ? 3.584 7.043 5.246 1.00 90.00 110 LEU A C 1
ATOM 916 O O . LEU A 1 110 ? 2.667 7.084 4.424 1.00 90.00 110 LEU A O 1
ATOM 920 N N . HIS A 1 111 ? 4.084 8.137 5.826 1.00 87.12 111 HIS A N 1
ATOM 921 C CA . HIS A 1 111 ? 3.684 9.513 5.472 1.00 87.12 111 HIS A CA 1
ATOM 922 C C . HIS A 1 111 ? 2.209 9.833 5.694 1.00 87.12 111 HIS A C 1
ATOM 924 O O . HIS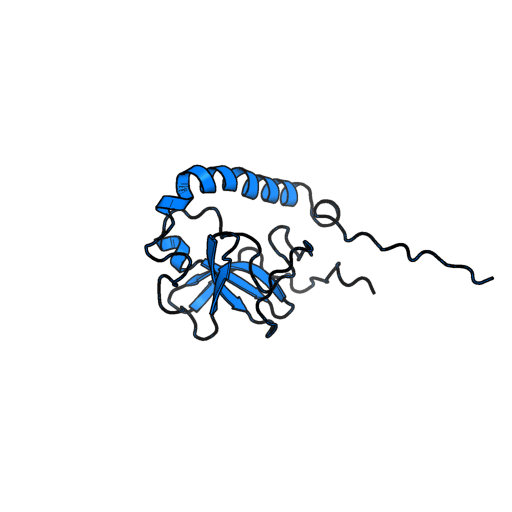 A 1 111 ? 1.572 10.533 4.910 1.00 87.12 111 HIS A O 1
ATOM 930 N N . LEU A 1 112 ? 1.649 9.303 6.776 1.00 90.56 112 LEU A N 1
ATOM 931 C CA . LEU A 1 112 ? 0.297 9.645 7.201 1.00 90.56 112 LEU A CA 1
ATOM 932 C C . LEU A 1 112 ? 0.331 10.918 8.049 1.00 90.56 112 LEU A C 1
ATOM 934 O O . LEU A 1 112 ? 1.159 11.040 8.947 1.00 90.56 112 LEU A O 1
ATOM 938 N N . GLU A 1 113 ? -0.587 11.846 7.798 1.00 87.19 113 GLU A N 1
ATOM 939 C CA . GLU A 1 113 ? -0.646 13.101 8.562 1.00 87.19 113 GLU A CA 1
ATOM 940 C C . GLU A 1 113 ? -1.458 12.973 9.855 1.00 87.19 113 GLU A C 1
ATOM 942 O O . GLU A 1 113 ? -1.214 13.686 10.823 1.00 87.19 113 GLU A O 1
ATOM 947 N N . ASN A 1 114 ? -2.429 12.059 9.889 1.00 89.62 114 ASN A N 1
ATOM 948 C CA . ASN A 1 114 ? -3.295 11.834 11.042 1.00 89.62 114 ASN A CA 1
ATOM 949 C C . ASN A 1 114 ? -3.928 10.433 11.006 1.00 89.62 114 ASN A C 1
ATOM 951 O O . ASN A 1 114 ? -3.871 9.722 9.997 1.00 89.62 114 ASN A O 1
ATOM 955 N N . ALA A 1 115 ? -4.555 10.043 12.118 1.00 90.81 115 ALA A N 1
ATOM 956 C CA . ALA A 1 115 ? -5.261 8.770 12.230 1.00 90.81 115 ALA A CA 1
ATOM 957 C C . ALA A 1 115 ? -6.447 8.652 11.253 1.00 90.81 115 ALA A C 1
ATOM 959 O O . ALA A 1 115 ? -6.719 7.558 10.764 1.00 90.81 115 ALA A O 1
ATOM 960 N N . GLU A 1 116 ? -7.111 9.763 10.911 1.00 90.62 116 GLU A N 1
ATOM 961 C CA . GLU A 1 116 ? -8.224 9.775 9.948 1.00 90.62 116 GLU A CA 1
ATOM 962 C C . GLU A 1 116 ? -7.779 9.341 8.546 1.00 90.62 116 GLU A C 1
ATOM 964 O O . GLU A 1 116 ? -8.473 8.583 7.873 1.00 90.62 116 GLU A O 1
ATOM 969 N N . SER A 1 117 ? -6.585 9.755 8.121 1.00 89.50 117 SER A N 1
ATOM 970 C CA . SER A 1 117 ? -6.018 9.392 6.819 1.00 89.50 117 SER A CA 1
ATOM 971 C C . SER A 1 117 ? -5.742 7.891 6.732 1.00 89.50 117 SER A C 1
ATOM 973 O O . SER A 1 117 ? -5.974 7.278 5.691 1.00 89.50 117 SER A O 1
ATOM 975 N N . ARG A 1 118 ? -5.314 7.267 7.840 1.00 92.31 118 ARG A N 1
ATOM 976 C CA . ARG A 1 118 ? -5.039 5.821 7.916 1.00 92.31 118 ARG A CA 1
ATOM 977 C C . ARG A 1 118 ? -6.269 4.970 7.606 1.00 92.31 118 ARG A C 1
ATOM 979 O O . ARG A 1 118 ? -6.127 3.883 7.052 1.00 92.31 118 ARG A O 1
ATOM 986 N N . VAL A 1 119 ? -7.463 5.464 7.939 1.00 93.06 119 VAL A N 1
ATOM 987 C CA . VAL A 1 119 ? -8.743 4.755 7.773 1.00 93.06 119 VAL A CA 1
ATOM 988 C C . VAL A 1 119 ? -8.964 4.286 6.335 1.00 93.06 119 VAL A C 1
ATOM 990 O O . VAL A 1 119 ? -9.480 3.190 6.116 1.00 93.06 119 VAL A O 1
ATOM 993 N N . TYR A 1 120 ? -8.553 5.105 5.367 1.00 93.75 120 TYR A N 1
ATOM 994 C CA . TYR A 1 120 ? -8.815 4.885 3.946 1.00 93.75 120 TYR A CA 1
ATOM 995 C C . TYR A 1 120 ? -7.615 4.322 3.184 1.00 93.75 120 TYR A C 1
ATOM 997 O O . TYR A 1 120 ? -7.714 4.098 1.980 1.00 93.75 120 TYR A O 1
ATOM 1005 N N . ILE A 1 121 ? -6.484 4.088 3.851 1.00 96.12 121 ILE A N 1
ATOM 1006 C CA . ILE A 1 121 ? -5.291 3.533 3.212 1.00 96.12 121 ILE A CA 1
ATOM 1007 C C . ILE A 1 121 ? -5.439 2.022 3.064 1.00 96.12 121 ILE A C 1
ATOM 1009 O O . ILE A 1 121 ? -5.848 1.316 3.988 1.00 96.12 121 ILE A O 1
ATOM 1013 N N . ALA A 1 122 ? -5.069 1.521 1.887 1.00 97.25 122 ALA A N 1
ATOM 1014 C CA . ALA A 1 122 ? -5.114 0.105 1.573 1.00 97.25 122 ALA A CA 1
ATOM 1015 C C . ALA A 1 122 ? -3.879 -0.349 0.787 1.00 97.25 122 ALA A C 1
ATOM 1017 O O . ALA A 1 122 ? -3.345 0.379 -0.051 1.00 97.25 122 ALA A O 1
ATOM 1018 N N . TRP A 1 123 ? -3.468 -1.593 1.021 1.00 98.00 123 TRP A N 1
ATOM 1019 C CA . TRP A 1 123 ? -2.613 -2.349 0.116 1.00 98.00 123 TRP A CA 1
ATOM 1020 C C . TRP A 1 123 ? -3.476 -2.918 -1.014 1.00 98.00 123 TRP A C 1
ATOM 1022 O O . TRP A 1 123 ? -4.354 -3.751 -0.789 1.00 98.00 123 TRP A O 1
ATOM 1032 N N . ILE A 1 124 ? -3.262 -2.448 -2.236 1.00 98.19 124 ILE A N 1
ATOM 1033 C CA . ILE A 1 124 ? -4.075 -2.807 -3.398 1.00 98.19 124 ILE A CA 1
ATOM 1034 C C . ILE A 1 124 ? -3.253 -3.721 -4.289 1.00 98.19 124 ILE A C 1
ATOM 1036 O O . ILE A 1 124 ? -2.197 -3.331 -4.786 1.00 98.19 124 ILE A O 1
ATOM 1040 N N . VAL A 1 125 ? -3.754 -4.938 -4.488 1.00 98.00 125 VAL A N 1
ATOM 1041 C CA . VAL A 1 125 ? -3.098 -5.989 -5.264 1.00 98.00 125 VAL A CA 1
ATOM 1042 C C . VAL A 1 125 ? -3.851 -6.205 -6.565 1.00 98.00 125 VAL A C 1
ATOM 1044 O O . VAL A 1 125 ? -5.051 -6.511 -6.570 1.00 98.00 125 VAL A O 1
ATOM 1047 N N . ASP A 1 126 ? -3.131 -6.066 -7.672 1.00 96.31 126 ASP A N 1
ATOM 1048 C CA . ASP A 1 126 ? -3.656 -6.318 -9.007 1.00 96.31 126 ASP A CA 1
ATOM 1049 C C . ASP A 1 126 ? -3.870 -7.817 -9.278 1.00 96.31 126 ASP A C 1
ATOM 1051 O O . ASP A 1 126 ? -3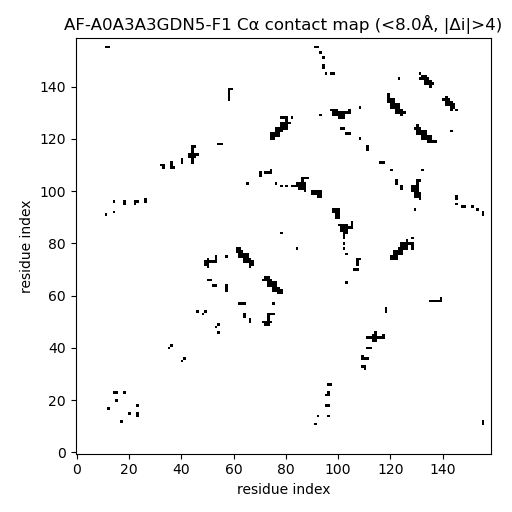.489 -8.684 -8.490 1.00 96.31 126 ASP A O 1
ATOM 1055 N N . LYS A 1 127 ? -4.476 -8.137 -10.424 1.00 95.38 127 LYS A N 1
ATOM 1056 C CA . LYS A 1 127 ? -4.796 -9.517 -10.818 1.00 95.38 127 LYS A CA 1
ATOM 1057 C C . LYS A 1 127 ? -3.578 -10.451 -10.899 1.00 95.38 127 LYS A C 1
ATOM 1059 O O . LYS A 1 127 ? -3.733 -11.659 -10.741 1.00 95.38 127 LYS A O 1
ATOM 1064 N N . ASP A 1 128 ? -2.378 -9.914 -11.117 1.00 94.00 128 ASP A N 1
ATOM 1065 C CA . ASP A 1 128 ? -1.155 -10.703 -11.285 1.00 94.00 128 ASP A CA 1
ATOM 1066 C C . ASP A 1 128 ? -0.382 -10.861 -9.962 1.00 94.00 128 ASP A C 1
ATOM 1068 O O . ASP A 1 128 ? 0.531 -11.692 -9.859 1.00 94.00 128 ASP A O 1
ATOM 1072 N N . GLY A 1 129 ? -0.806 -10.162 -8.905 1.00 95.56 129 GLY A N 1
ATOM 1073 C CA . GLY A 1 129 ? -0.200 -10.214 -7.577 1.00 95.56 129 GLY A CA 1
ATOM 1074 C C . GLY A 1 129 ? 0.810 -9.096 -7.320 1.00 95.56 129 GLY A C 1
ATOM 1075 O O . GLY A 1 129 ? 1.690 -9.274 -6.478 1.00 95.56 129 GLY A O 1
ATOM 1076 N N . TYR A 1 130 ? 0.722 -7.982 -8.051 1.00 96.38 130 TYR A N 1
ATOM 1077 C CA . TYR A 1 130 ? 1.505 -6.778 -7.781 1.00 96.38 130 TYR A CA 1
ATOM 1078 C C . TYR A 1 130 ? 0.744 -5.852 -6.844 1.00 96.38 130 TYR A C 1
ATOM 1080 O O . TYR A 1 130 ? -0.369 -5.428 -7.151 1.00 96.38 130 TYR A O 1
ATOM 1088 N N . GLY A 1 131 ? 1.360 -5.552 -5.706 1.00 97.06 131 GLY A N 1
ATOM 1089 C CA . GLY A 1 131 ? 0.807 -4.718 -4.656 1.00 97.06 131 GLY A CA 1
ATOM 1090 C C . GLY A 1 131 ? 1.466 -3.343 -4.580 1.00 97.06 131 GLY A C 1
ATOM 1091 O O . GLY A 1 131 ? 2.666 -3.202 -4.847 1.00 97.06 131 GLY A O 1
ATOM 1092 N N . GLN A 1 132 ? 0.666 -2.348 -4.203 1.00 97.12 132 GLN A N 1
ATOM 1093 C CA . GLN A 1 132 ? 1.099 -0.995 -3.851 1.00 97.12 132 GLN A CA 1
ATOM 1094 C C . GLN A 1 132 ? 0.146 -0.381 -2.821 1.00 97.12 132 GLN A C 1
ATOM 1096 O O . GLN A 1 132 ? -1.000 -0.819 -2.694 1.00 97.12 132 GLN A O 1
ATOM 1101 N N . TYR A 1 133 ? 0.589 0.669 -2.133 1.00 97.38 133 TYR A N 1
ATOM 1102 C CA . TYR A 1 133 ? -0.312 1.493 -1.331 1.00 97.38 133 TYR A CA 1
ATOM 1103 C C . TYR A 1 133 ? -1.163 2.412 -2.206 1.00 97.38 133 TYR A C 1
ATOM 1105 O O . TYR A 1 133 ? -0.684 2.971 -3.190 1.00 97.38 133 TYR A O 1
ATOM 1113 N N . GLY A 1 134 ? -2.419 2.583 -1.815 1.00 97.00 134 GLY A N 1
ATOM 1114 C CA . GLY A 1 134 ? -3.346 3.567 -2.359 1.00 97.00 134 GLY A CA 1
ATOM 1115 C C . GLY A 1 134 ? -4.484 3.808 -1.373 1.00 97.00 134 GLY A C 1
ATOM 1116 O O . GLY A 1 134 ? -4.356 3.488 -0.188 1.00 97.00 134 GLY A O 1
ATOM 1117 N N . THR A 1 135 ? -5.595 4.359 -1.853 1.00 96.75 135 THR A N 1
ATOM 1118 C CA . THR A 1 135 ? -6.755 4.657 -1.008 1.00 96.75 135 THR A CA 1
ATOM 1119 C C . THR A 1 135 ? -8.022 3.987 -1.516 1.00 96.75 135 THR A C 1
ATOM 1121 O O . THR A 1 135 ? -8.206 3.773 -2.717 1.00 96.75 135 THR A O 1
ATOM 1124 N N . VAL A 1 136 ? -8.902 3.646 -0.575 1.00 96.88 136 VAL A N 1
ATOM 1125 C CA . VAL A 1 136 ? -10.280 3.246 -0.846 1.00 96.88 136 VAL A CA 1
ATOM 1126 C C . VAL A 1 136 ? -11.196 4.147 -0.035 1.00 96.88 136 VAL A C 1
ATOM 1128 O O . VAL A 1 136 ? -11.152 4.123 1.193 1.00 96.88 136 VAL A O 1
ATOM 1131 N N . ASP A 1 137 ? -11.997 4.964 -0.712 1.00 94.81 137 ASP A N 1
ATOM 1132 C CA . ASP A 1 137 ? -12.881 5.915 -0.040 1.00 94.81 137 ASP A CA 1
ATOM 1133 C C . ASP A 1 137 ? -14.116 5.233 0.583 1.00 94.81 137 ASP A C 1
ATOM 1135 O O . ASP A 1 137 ? -14.369 4.040 0.408 1.00 94.81 137 ASP A O 1
ATOM 1139 N N . LYS A 1 138 ? -14.935 6.016 1.293 1.00 93.12 138 LYS A N 1
ATOM 1140 C CA . LYS A 1 138 ? -16.189 5.552 1.916 1.00 93.12 138 LYS A CA 1
ATOM 1141 C C . LYS A 1 138 ? -17.230 4.989 0.934 1.00 93.12 138 LYS A C 1
ATOM 1143 O O . LYS A 1 138 ? -18.168 4.331 1.371 1.00 93.12 138 LYS A O 1
ATOM 1148 N N . LEU A 1 139 ? -17.109 5.289 -0.360 1.00 94.62 139 LEU A N 1
ATOM 1149 C CA . LEU A 1 139 ? -17.974 4.780 -1.427 1.00 94.62 139 LEU A CA 1
ATOM 1150 C C . LEU A 1 139 ? -17.382 3.522 -2.089 1.00 94.62 139 LEU A C 1
ATOM 1152 O O . LEU A 1 139 ? -17.990 2.965 -3.002 1.00 94.62 139 LEU A O 1
ATOM 1156 N N . GLY A 1 140 ? -16.205 3.073 -1.645 1.00 95.00 140 GLY A N 1
ATOM 1157 C CA . GLY A 1 140 ? -15.485 1.942 -2.216 1.00 95.00 140 GLY A CA 1
ATOM 1158 C C . GLY A 1 140 ? -14.702 2.280 -3.488 1.00 95.00 140 GLY A C 1
ATOM 1159 O O . GLY A 1 140 ? -14.253 1.361 -4.183 1.00 95.00 140 GLY A O 1
ATOM 1160 N N . GLN A 1 141 ? -14.532 3.564 -3.820 1.00 97.00 141 GLN A N 1
ATOM 1161 C CA . GLN A 1 141 ? -13.741 3.995 -4.971 1.00 97.00 141 GLN A CA 1
ATOM 1162 C C . GLN A 1 141 ? -12.259 3.833 -4.672 1.00 97.00 141 GLN A C 1
ATOM 1164 O O . GLN A 1 141 ? -11.787 4.190 -3.597 1.00 97.00 141 GLN A O 1
ATOM 1169 N N . VAL A 1 142 ? -11.530 3.285 -5.642 1.00 97.50 142 VAL A N 1
ATOM 1170 C CA . VAL A 1 142 ? -10.116 2.945 -5.497 1.00 97.50 142 VAL A CA 1
ATOM 1171 C C . VAL A 1 142 ? -9.272 3.975 -6.227 1.00 97.50 142 VAL A C 1
ATOM 1173 O O . VAL A 1 142 ? -9.472 4.204 -7.420 1.00 97.50 142 VAL A O 1
ATOM 1176 N N . TRP A 1 143 ? -8.281 4.525 -5.536 1.00 97.31 143 TRP A N 1
ATOM 1177 C CA . TRP A 1 143 ? -7.233 5.336 -6.137 1.00 97.31 143 TRP A CA 1
ATOM 1178 C C . TRP A 1 143 ? -5.871 4.673 -5.919 1.00 97.31 143 TRP A C 1
ATOM 1180 O O . TRP A 1 143 ? -5.542 4.242 -4.813 1.00 97.31 143 TRP A O 1
ATOM 1190 N N . ILE A 1 144 ? -5.080 4.584 -6.990 1.00 96.81 144 ILE A N 1
ATOM 1191 C CA . ILE A 1 144 ? -3.713 4.052 -6.968 1.00 96.81 144 ILE A CA 1
ATOM 1192 C C . ILE A 1 144 ? -2.739 5.087 -7.553 1.00 96.81 144 ILE A C 1
ATOM 1194 O O . ILE A 1 144 ? -3.021 5.635 -8.620 1.00 96.81 144 ILE A O 1
ATOM 1198 N N . PRO A 1 145 ? -1.586 5.338 -6.907 1.00 95.06 145 PRO A N 1
ATOM 1199 C CA . PRO A 1 145 ? -0.613 6.333 -7.362 1.00 95.06 145 PRO A CA 1
ATOM 1200 C C . PRO A 1 145 ? 0.142 5.899 -8.622 1.00 95.06 145 PRO A C 1
ATOM 1202 O O . PRO A 1 145 ? 0.505 6.730 -9.452 1.00 95.06 145 PRO A O 1
ATOM 1205 N N . HIS A 1 146 ? 0.377 4.595 -8.785 1.00 96.19 146 HIS A N 1
ATOM 1206 C CA 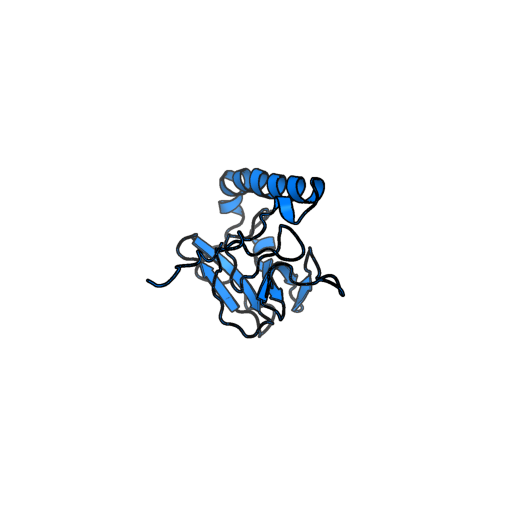. HIS A 1 146 ? 1.136 4.046 -9.902 1.00 96.19 146 HIS A CA 1
ATOM 1207 C C . HIS A 1 146 ? 0.274 3.047 -10.686 1.00 96.19 146 HIS A C 1
ATOM 1209 O O . HIS A 1 146 ? 0.434 1.830 -10.529 1.00 96.19 146 HIS A O 1
ATOM 1215 N N . PRO A 1 147 ? -0.660 3.520 -11.532 1.00 95.69 147 PRO A N 1
ATOM 1216 C CA . PRO A 1 147 ? -1.492 2.642 -12.344 1.00 95.69 147 PRO A CA 1
ATOM 1217 C C . PRO A 1 147 ? -0.643 1.815 -13.309 1.00 95.69 147 PRO A C 1
ATOM 1219 O O . PRO A 1 147 ? 0.391 2.269 -13.800 1.00 95.69 147 PRO A O 1
ATOM 1222 N N . ARG A 1 148 ? -1.082 0.584 -13.577 1.00 94.81 148 ARG A N 1
ATOM 1223 C CA . ARG A 1 148 ? -0.369 -0.321 -14.479 1.00 94.81 148 ARG A CA 1
ATOM 1224 C C . ARG A 1 148 ? -0.407 0.192 -15.919 1.00 94.81 148 ARG A C 1
ATOM 1226 O O . ARG A 1 148 ? -1.506 0.379 -16.445 1.00 94.81 148 ARG A O 1
ATOM 1233 N N . PRO A 1 149 ? 0.748 0.346 -16.593 1.00 94.12 149 PRO A N 1
ATOM 1234 C CA . PRO A 1 149 ? 0.771 0.655 -18.014 1.00 94.12 149 PRO A CA 1
ATOM 1235 C C . PRO A 1 149 ? 0.126 -0.475 -18.820 1.00 94.12 149 PRO A C 1
ATOM 1237 O O . PRO A 1 149 ? 0.370 -1.655 -18.559 1.00 94.12 149 PRO A O 1
ATOM 1240 N N . HIS A 1 150 ? -0.671 -0.117 -19.828 1.00 90.62 150 HIS A N 1
ATOM 1241 C CA . HIS A 1 150 ? -1.425 -1.078 -20.644 1.00 90.62 150 HIS A CA 1
ATOM 1242 C C . HIS A 1 150 ? -0.524 -2.108 -21.349 1.00 90.62 150 HIS A C 1
ATOM 1244 O O . HIS A 1 150 ? -0.914 -3.252 -21.555 1.00 90.62 150 HIS A O 1
ATOM 1250 N N . ASN A 1 151 ? 0.698 -1.699 -21.686 1.00 90.06 151 ASN A N 1
ATOM 1251 C CA . ASN A 1 151 ? 1.715 -2.476 -22.389 1.00 90.06 151 ASN A CA 1
ATOM 1252 C C . ASN A 1 151 ? 2.854 -2.957 -21.472 1.00 90.06 151 ASN A C 1
ATOM 1254 O O . ASN A 1 151 ? 3.927 -3.298 -21.967 1.00 90.06 151 ASN A O 1
ATOM 1258 N N . TRP A 1 152 ? 2.667 -2.955 -20.147 1.00 90.50 152 TRP A N 1
ATOM 1259 C CA . TRP A 1 152 ? 3.725 -3.393 -19.241 1.00 90.50 152 TRP A CA 1
ATOM 1260 C C . TRP A 1 152 ? 3.969 -4.904 -19.327 1.00 90.50 152 TRP A C 1
ATOM 1262 O O . TRP A 1 152 ? 3.036 -5.708 -19.239 1.00 90.50 152 TRP A O 1
ATOM 1272 N N . ILE A 1 153 ? 5.246 -5.271 -19.434 1.00 85.19 153 ILE A N 1
ATOM 1273 C CA . ILE A 1 153 ? 5.726 -6.650 -19.511 1.00 85.19 153 ILE A CA 1
ATOM 1274 C C . ILE A 1 153 ? 6.491 -6.968 -18.225 1.00 85.19 153 ILE A C 1
ATOM 1276 O O . ILE A 1 153 ? 7.353 -6.197 -17.799 1.00 85.19 153 ILE A O 1
ATOM 1280 N N . ASP A 1 154 ? 6.190 -8.119 -17.621 1.00 84.81 154 ASP A N 1
ATOM 1281 C CA . ASP A 1 154 ? 6.894 -8.591 -16.430 1.00 84.81 154 ASP A CA 1
ATOM 1282 C C . ASP A 1 154 ? 8.341 -8.968 -16.775 1.00 84.81 154 ASP A C 1
ATOM 1284 O O . ASP A 1 154 ? 8.625 -10.061 -17.265 1.00 84.81 154 ASP A O 1
ATOM 1288 N N . HIS A 1 155 ? 9.266 -8.055 -16.482 1.00 77.56 155 HIS A N 1
ATOM 1289 C CA . HIS A 1 155 ? 10.707 -8.240 -16.664 1.00 77.56 155 HIS A CA 1
ATOM 1290 C C . HIS A 1 155 ? 11.307 -9.294 -15.716 1.00 77.56 155 HIS A C 1
ATOM 1292 O O . HIS A 1 155 ? 12.461 -9.681 -15.885 1.00 77.56 155 HIS A O 1
ATOM 1298 N N . ASN A 1 156 ? 10.541 -9.780 -14.730 1.00 72.94 156 ASN A N 1
ATOM 1299 C CA . ASN A 1 156 ? 10.965 -10.841 -13.815 1.00 72.94 156 ASN A CA 1
ATOM 1300 C C . ASN A 1 156 ? 10.615 -12.239 -14.342 1.00 72.94 156 ASN A C 1
ATOM 1302 O O . ASN A 1 156 ? 11.139 -13.231 -13.838 1.00 72.94 156 ASN A O 1
ATOM 1306 N N . HIS A 1 157 ? 9.754 -12.341 -15.360 1.00 63.38 157 HIS A N 1
ATOM 1307 C CA . HIS A 1 157 ? 9.519 -13.583 -16.096 1.00 63.38 157 HIS A CA 1
ATOM 1308 C C . HIS A 1 157 ? 10.617 -13.777 -17.148 1.00 63.38 157 HIS A C 1
ATOM 1310 O O . HIS A 1 157 ? 10.388 -13.706 -18.354 1.00 63.38 157 HIS A O 1
ATOM 1316 N N . VAL A 1 158 ? 11.839 -14.044 -16.689 1.00 47.72 158 VAL A N 1
ATOM 1317 C CA . VAL A 1 158 ? 12.863 -14.614 -17.566 1.00 47.72 158 VAL A CA 1
ATOM 1318 C C . VAL A 1 158 ? 12.618 -16.122 -17.601 1.00 47.72 158 VAL A C 1
ATOM 1320 O O . VAL A 1 158 ? 12.804 -16.795 -16.589 1.00 47.72 158 VAL A O 1
ATOM 1323 N N . LYS A 1 159 ? 12.127 -16.616 -18.746 1.00 36.84 159 LYS A N 1
ATOM 1324 C CA . LYS A 1 159 ? 12.067 -18.051 -19.066 1.00 36.84 159 LYS A CA 1
ATOM 1325 C C . LYS A 1 159 ? 13.447 -18.702 -18.971 1.00 36.84 159 LYS A C 1
ATOM 1327 O O . LYS A 1 159 ? 14.448 -18.027 -19.319 1.00 36.84 159 LYS A O 1
#

pLDDT: mean 88.58, std 12.31, range [36.84, 98.19]

Radius of gyration: 17.83 Å; Cα contacts (8 Å, |Δi|>4): 240; chains: 1; bounding box: 51×52×42 Å

Organism: Paenibacillus thiaminolyticus (NCBI:txid49283)

Secondary structure (DSSP, 8-state):
---------PPPPPHHHHS-HHHHHHHHHHHHHHHHHHHHTTGGG--TTTTTS-SSS-SSTTEEEEEETTTTEEEEEEETT-S------S--B-SSTT-EE-SS-SS-----SSHHHHTTEEEEE-TTSEEEEEEE-TT--EE-SSPPPTT---TT---

Mean predicted aligned error: 6.22 Å

Solvent-accessible surface area (backbone atoms only — not comparable to full-atom values): 9843 Å² total; per-residue (Å²): 137,85,84,82,76,80,80,74,76,78,75,76,76,52,72,79,77,74,48,55,69,69,60,48,50,54,48,51,53,54,54,59,55,31,53,57,33,60,76,74,34,44,74,69,29,53,56,95,58,62,39,88,46,74,91,62,80,67,56,40,96,75,45,43,83,43,68,43,77,92,79,67,32,50,42,38,31,38,61,63,39,80,65,76,78,43,61,50,85,82,69,43,71,54,99,42,94,75,26,31,56,16,52,30,73,89,67,73,94,68,82,57,90,29,36,75,60,52,68,32,38,24,39,42,17,40,65,88,26,42,20,33,70,30,38,38,41,89,85,47,51,75,48,63,87,77,71,80,62,94,85,70,73,70,84,82,72,72,128

Sequence (159 aa):
MGVVVPFKRKKSPGIRDLFDGISIDKYYQHFESANEWLEHKKEITTYFGYPEKPPIAPPRKDMNWYVDVERNFGVWVLNTSKKPLIANHNLVWGWSPFIRKTTAPVHEPLHLENAESRVYIAWIVDKDGYGQYGTVDKLGQVWIPHPRPHNWIDHNHVK